Protein AF-M1J3J6-F1 (afdb_monomer_lite)

Sequence (61 aa):
MDCYVYYENRKCVEICGKVVCDKATVEDYGSICEKCANGDKKSCIELYNRFGCWSITGWWL

Structure (mmCIF, N/CA/C/O 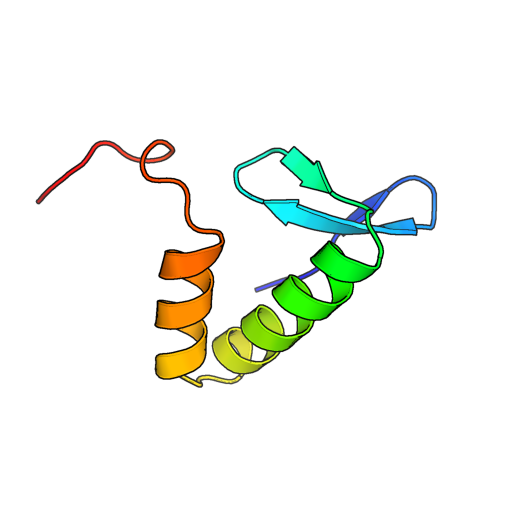backbone):
data_AF-M1J3J6-F1
#
_entry.id   AF-M1J3J6-F1
#
loop_
_atom_site.group_PDB
_atom_site.id
_atom_site.type_symbol
_atom_site.label_atom_id
_atom_site.label_alt_id
_atom_site.label_comp_id
_atom_site.label_asym_id
_atom_site.label_entity_id
_atom_site.label_seq_id
_atom_site.pdbx_PDB_ins_code
_atom_site.Cartn_x
_atom_site.Cartn_y
_atom_site.Cartn_z
_atom_site.occupancy
_atom_site.B_iso_or_equiv
_atom_site.auth_seq_id
_atom_site.auth_comp_id
_atom_site.auth_asym_id
_atom_site.auth_atom_id
_atom_site.pdbx_PDB_model_num
ATOM 1 N N . MET A 1 1 ? -6.235 11.072 -1.439 1.00 60.00 1 MET A N 1
ATOM 2 C CA . MET A 1 1 ? -4.989 10.294 -1.311 1.00 60.00 1 MET A CA 1
ATOM 3 C C . MET A 1 1 ? -5.039 9.259 -2.408 1.00 60.00 1 MET A C 1
ATOM 5 O O . MET A 1 1 ? -5.961 8.454 -2.393 1.00 60.00 1 MET A O 1
ATOM 9 N N . ASP A 1 2 ? -4.147 9.351 -3.389 1.00 80.12 2 ASP A N 1
ATOM 10 C CA . ASP A 1 2 ? -4.148 8.429 -4.522 1.00 80.12 2 ASP A CA 1
ATOM 11 C C . ASP A 1 2 ? -3.334 7.186 -4.166 1.00 80.12 2 ASP A C 1
ATOM 13 O O . ASP A 1 2 ? -2.149 7.272 -3.862 1.00 80.12 2 ASP A O 1
ATOM 17 N N . CYS A 1 3 ? -3.992 6.026 -4.163 1.00 87.62 3 CYS A N 1
ATOM 18 C CA . CYS A 1 3 ? -3.372 4.748 -3.807 1.00 87.62 3 CYS A CA 1
ATOM 19 C C . CYS A 1 3 ? -2.580 4.113 -4.953 1.00 87.62 3 CYS A C 1
ATOM 21 O O . CYS A 1 3 ? -1.854 3.148 -4.730 1.00 87.62 3 CYS A O 1
ATOM 23 N N . TYR A 1 4 ? -2.736 4.624 -6.175 1.00 92.56 4 TYR A N 1
ATOM 24 C CA . TYR A 1 4 ? -2.166 4.034 -7.377 1.00 92.56 4 TYR A CA 1
ATOM 25 C C . TYR A 1 4 ? -1.526 5.092 -8.258 1.00 92.56 4 TYR A C 1
ATOM 27 O O . TYR A 1 4 ? -2.010 6.217 -8.359 1.00 92.56 4 TYR A O 1
ATOM 35 N N . VAL A 1 5 ? -0.489 4.671 -8.969 1.00 92.38 5 VAL A N 1
ATOM 36 C CA . VAL A 1 5 ? 0.179 5.437 -10.017 1.00 92.38 5 VAL A CA 1
ATOM 37 C C . VAL A 1 5 ? 0.137 4.638 -11.314 1.00 92.38 5 VAL A C 1
ATOM 39 O O . VAL A 1 5 ? 0.186 3.407 -11.297 1.00 92.38 5 VAL A O 1
ATOM 42 N N . TYR A 1 6 ? 0.026 5.324 -12.449 1.00 89.38 6 TYR A N 1
ATOM 43 C CA . TYR A 1 6 ? 0.084 4.685 -13.761 1.00 89.38 6 TYR A CA 1
ATOM 44 C C . TYR A 1 6 ? 1.465 4.901 -14.367 1.00 89.38 6 TYR A C 1
ATOM 46 O O . TYR A 1 6 ? 1.855 6.035 -14.633 1.00 89.38 6 TYR A O 1
ATOM 54 N N . TYR A 1 7 ? 2.195 3.811 -14.590 1.00 87.62 7 TYR A N 1
ATOM 55 C CA . TYR A 1 7 ? 3.512 3.827 -15.224 1.00 87.62 7 TYR A CA 1
ATOM 56 C C . TYR A 1 7 ? 3.472 2.931 -16.462 1.00 87.62 7 TYR A C 1
ATOM 58 O O . TYR A 1 7 ? 3.072 1.776 -16.359 1.00 87.62 7 TYR A O 1
ATOM 66 N N . GLU A 1 8 ? 3.810 3.464 -17.641 1.00 87.25 8 GLU A N 1
ATOM 67 C CA . GLU A 1 8 ? 3.772 2.725 -18.922 1.00 87.25 8 GLU A CA 1
ATOM 68 C C . GLU A 1 8 ? 2.442 1.970 -19.169 1.00 87.25 8 GLU A C 1
ATOM 70 O O . GLU A 1 8 ? 2.426 0.805 -19.563 1.00 87.25 8 GLU A O 1
ATOM 75 N N . ASN A 1 9 ? 1.300 2.621 -18.904 1.00 88.62 9 ASN A N 1
ATOM 76 C CA . ASN A 1 9 ? -0.054 2.034 -18.969 1.00 88.62 9 ASN A CA 1
ATOM 77 C C . ASN A 1 9 ? -0.317 0.860 -18.005 1.00 88.62 9 ASN A C 1
ATOM 79 O O . ASN A 1 9 ? -1.304 0.137 -18.158 1.00 88.62 9 ASN A O 1
ATOM 83 N N . ARG A 1 10 ? 0.523 0.673 -16.984 1.00 89.31 10 ARG A N 1
ATOM 84 C CA . ARG A 1 10 ? 0.329 -0.319 -15.922 1.00 89.31 10 ARG A CA 1
ATOM 85 C C . ARG A 1 10 ? -0.071 0.359 -14.620 1.00 89.31 10 ARG A C 1
ATOM 87 O O . ARG A 1 10 ? 0.467 1.402 -14.262 1.00 89.31 10 ARG A O 1
ATOM 94 N N . LYS A 1 11 ? -1.022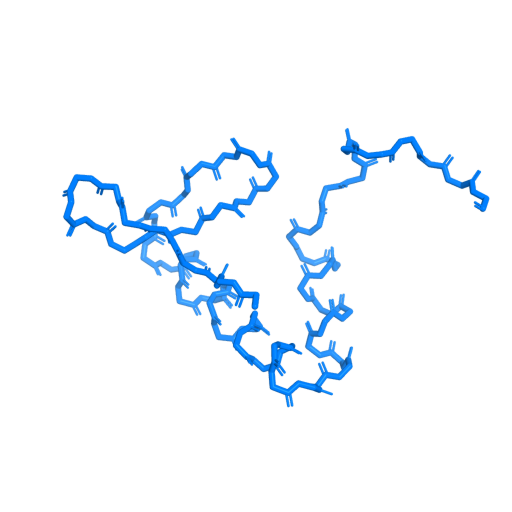 -0.254 -13.913 1.00 91.88 11 LYS A N 1
ATOM 95 C CA . LYS A 1 11 ? -1.441 0.158 -12.570 1.00 91.88 11 LYS A CA 1
ATOM 96 C C . LYS A 1 11 ? -0.392 -0.319 -11.567 1.00 91.88 11 LYS A C 1
ATOM 98 O O . LYS A 1 11 ? -0.171 -1.520 -11.439 1.00 91.88 11 LYS A O 1
ATOM 103 N N . CYS A 1 12 ? 0.240 0.621 -10.886 1.00 94.00 12 CYS A N 1
ATOM 104 C CA . CYS A 1 12 ? 1.314 0.390 -9.931 1.00 94.00 12 CYS A CA 1
ATOM 105 C C . CYS A 1 12 ? 1.008 1.124 -8.621 1.00 94.00 12 CYS A C 1
ATOM 107 O O . CYS A 1 12 ? 0.059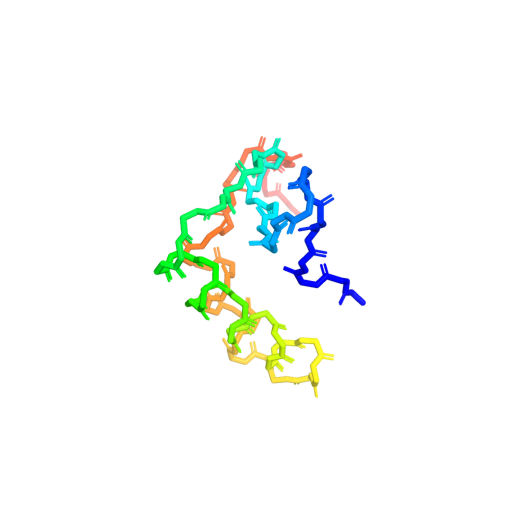 1.906 -8.537 1.00 94.00 12 CYS A O 1
ATOM 109 N N . VAL A 1 13 ? 1.814 0.879 -7.598 1.00 92.56 13 VAL A N 1
ATOM 110 C CA . VAL A 1 13 ? 1.752 1.574 -6.307 1.00 92.56 13 VAL A CA 1
ATOM 111 C C . VAL A 1 13 ? 3.113 2.183 -6.007 1.00 92.56 13 VAL A C 1
ATOM 113 O O . VAL A 1 13 ? 4.142 1.621 -6.386 1.00 92.56 13 VAL A O 1
ATOM 116 N N . GLU A 1 14 ? 3.135 3.336 -5.347 1.00 89.56 14 GLU A N 1
ATOM 117 C CA . GLU A 1 14 ? 4.378 3.910 -4.843 1.00 89.56 14 GLU A CA 1
ATOM 118 C C . GLU A 1 14 ? 4.547 3.525 -3.375 1.00 89.56 14 GLU A C 1
ATOM 120 O O . GLU A 1 14 ? 3.812 3.981 -2.500 1.00 89.56 14 GLU A O 1
ATOM 125 N N . ILE A 1 15 ? 5.529 2.669 -3.104 1.00 88.62 15 ILE A N 1
ATOM 126 C CA . ILE A 1 15 ? 5.884 2.253 -1.751 1.00 88.62 15 ILE A CA 1
ATOM 127 C C . ILE A 1 15 ? 7.241 2.872 -1.446 1.00 88.62 15 ILE A C 1
ATOM 129 O O . ILE A 1 15 ? 8.267 2.474 -1.999 1.00 88.62 15 ILE A O 1
ATOM 133 N N . CYS A 1 16 ? 7.236 3.881 -0.577 1.00 83.94 16 CYS A N 1
ATOM 134 C CA . CYS A 1 16 ? 8.441 4.559 -0.102 1.00 83.94 16 CYS A CA 1
ATOM 135 C C . CYS A 1 16 ? 9.338 5.118 -1.221 1.00 83.94 16 CYS A C 1
ATOM 137 O O . CYS A 1 16 ? 10.553 4.910 -1.215 1.00 83.94 16 CYS A O 1
ATOM 139 N N . GLY A 1 17 ? 8.739 5.789 -2.209 1.00 84.19 17 GLY A N 1
ATOM 140 C CA . GLY A 1 17 ? 9.460 6.356 -3.352 1.00 84.19 17 GLY A CA 1
ATOM 141 C C . GLY A 1 17 ? 9.899 5.331 -4.403 1.00 84.19 17 GLY A C 1
ATOM 142 O O . GLY A 1 17 ? 10.609 5.685 -5.343 1.00 84.19 17 GLY A O 1
ATOM 143 N N . LYS A 1 18 ? 9.498 4.059 -4.272 1.00 88.38 18 LYS A N 1
ATOM 144 C CA . LYS A 1 18 ? 9.687 3.035 -5.306 1.00 88.38 18 LYS A CA 1
ATOM 145 C C . LYS A 1 18 ? 8.356 2.677 -5.945 1.00 88.38 18 LYS A C 1
ATOM 147 O O . LYS A 1 18 ? 7.405 2.318 -5.255 1.00 88.38 18 LYS A O 1
ATOM 152 N N . VAL A 1 19 ? 8.320 2.711 -7.273 1.00 91.81 19 VAL A N 1
ATOM 153 C CA . VAL A 1 19 ? 7.171 2.241 -8.050 1.00 91.81 19 VAL A CA 1
ATOM 154 C C . VAL A 1 19 ? 7.210 0.718 -8.120 1.00 91.81 19 VAL A C 1
ATOM 156 O O . VAL A 1 19 ? 8.166 0.131 -8.628 1.00 91.81 19 VAL A O 1
ATOM 159 N N . VAL A 1 20 ? 6.160 0.078 -7.613 1.00 91.69 20 VAL A N 1
ATOM 160 C CA . VAL A 1 20 ? 5.973 -1.372 -7.645 1.00 91.69 20 VAL A CA 1
ATOM 161 C C . VAL A 1 20 ? 4.743 -1.686 -8.486 1.00 91.69 20 VAL A C 1
ATOM 163 O O . VAL A 1 20 ? 3.629 -1.286 -8.161 1.00 91.69 20 VAL A O 1
ATOM 166 N N . CYS A 1 21 ? 4.954 -2.409 -9.581 1.00 93.56 21 CYS A N 1
ATOM 167 C CA . CYS A 1 21 ? 3.900 -2.822 -10.514 1.00 93.56 21 CYS A CA 1
ATOM 168 C C . CYS A 1 21 ? 3.574 -4.319 -10.411 1.00 93.56 21 CYS A C 1
ATOM 170 O O . CYS A 1 21 ? 2.864 -4.860 -11.259 1.00 93.56 21 CYS A O 1
ATOM 172 N N . ASP A 1 22 ? 4.138 -5.008 -9.416 1.00 93.38 22 ASP A N 1
ATOM 173 C CA . ASP A 1 22 ? 3.830 -6.407 -9.148 1.00 93.38 22 ASP A CA 1
ATOM 174 C C . ASP A 1 22 ? 2.355 -6.554 -8.762 1.00 93.38 22 ASP A C 1
ATOM 176 O O . ASP A 1 22 ? 1.875 -5.877 -7.855 1.00 93.38 22 ASP A O 1
ATOM 180 N N . LYS A 1 23 ? 1.634 -7.443 -9.449 1.00 92.25 23 LYS A N 1
ATOM 181 C CA . LYS A 1 23 ? 0.178 -7.545 -9.317 1.00 92.25 23 LYS A CA 1
ATOM 182 C C . LYS A 1 23 ? -0.253 -7.891 -7.889 1.00 92.25 23 LYS A C 1
ATOM 184 O O . LYS A 1 23 ? -1.189 -7.274 -7.390 1.00 92.25 23 LYS A O 1
ATOM 189 N N . ALA A 1 24 ? 0.431 -8.831 -7.235 1.00 92.62 24 ALA A N 1
ATOM 190 C CA . ALA A 1 24 ? 0.084 -9.244 -5.876 1.00 92.62 24 ALA A CA 1
ATOM 191 C C . ALA A 1 24 ? 0.297 -8.094 -4.884 1.00 92.62 24 ALA A C 1
ATOM 193 O O . ALA A 1 24 ? -0.570 -7.808 -4.060 1.00 92.62 24 ALA A O 1
ATOM 194 N N . THR A 1 25 ? 1.414 -7.379 -5.024 1.00 91.56 25 THR A N 1
ATOM 195 C CA . THR A 1 25 ? 1.721 -6.210 -4.193 1.00 91.56 25 THR A CA 1
ATOM 196 C C . THR A 1 25 ? 0.736 -5.065 -4.432 1.00 91.56 25 THR A C 1
ATOM 198 O O . THR A 1 25 ? 0.279 -4.441 -3.479 1.00 91.56 25 THR A O 1
ATOM 201 N N . VAL A 1 26 ? 0.379 -4.794 -5.692 1.00 93.75 26 VAL A N 1
ATOM 202 C CA . VAL A 1 26 ? -0.568 -3.732 -6.072 1.00 93.75 26 VAL A CA 1
ATOM 203 C C . VAL A 1 26 ? -1.969 -4.004 -5.524 1.00 93.75 26 VAL A C 1
ATOM 205 O O . VAL A 1 26 ? -2.613 -3.078 -5.036 1.00 93.75 26 VAL A O 1
ATOM 208 N N . GLU A 1 27 ? -2.450 -5.247 -5.596 1.00 94.19 27 GLU A N 1
ATOM 209 C CA . GLU A 1 27 ? -3.770 -5.627 -5.074 1.00 94.19 27 GLU A CA 1
ATOM 210 C C . GLU A 1 27 ? -3.827 -5.537 -3.544 1.00 94.19 27 GLU A C 1
ATOM 212 O O . GLU A 1 27 ? -4.772 -4.973 -2.991 1.00 94.19 27 GLU A O 1
ATOM 217 N N . ASP A 1 28 ? -2.801 -6.043 -2.861 1.00 93.00 28 ASP A N 1
ATOM 218 C CA . ASP A 1 28 ? -2.734 -6.065 -1.399 1.00 93.00 28 ASP A CA 1
ATOM 219 C C . ASP A 1 28 ? -2.542 -4.655 -0.815 1.00 93.00 28 ASP A C 1
ATOM 221 O O . ASP A 1 28 ? -3.349 -4.202 0.001 1.00 93.00 28 ASP A O 1
ATOM 225 N N . TYR A 1 29 ? -1.554 -3.899 -1.313 1.00 92.88 29 TYR A N 1
ATOM 226 C CA . TYR A 1 29 ? -1.355 -2.496 -0.933 1.00 92.88 29 TYR A CA 1
ATOM 227 C C . TYR A 1 29 ? -2.587 -1.650 -1.265 1.00 92.88 29 TYR A C 1
ATOM 229 O O . TYR A 1 29 ? -3.070 -0.886 -0.427 1.00 92.88 29 TYR A O 1
ATOM 237 N N . GLY A 1 30 ? -3.114 -1.798 -2.484 1.00 92.25 30 GLY A N 1
ATOM 238 C CA . GLY A 1 30 ? -4.247 -1.028 -2.984 1.00 92.25 30 GLY A CA 1
ATOM 239 C C . GLY A 1 30 ? -5.502 -1.208 -2.140 1.00 92.25 30 GLY A C 1
ATOM 240 O O . GLY A 1 30 ? -6.102 -0.222 -1.722 1.00 92.25 30 GLY A O 1
ATOM 241 N N . SER A 1 31 ? -5.849 -2.456 -1.813 1.00 93.94 31 SER A N 1
ATOM 242 C CA . SER A 1 31 ? -7.018 -2.791 -0.987 1.00 93.94 31 SER A CA 1
ATOM 243 C C . SER A 1 31 ? -6.957 -2.151 0.403 1.00 93.94 31 SER A C 1
ATOM 245 O O . SER A 1 31 ? -7.955 -1.631 0.909 1.00 93.94 31 SER A O 1
ATOM 247 N N . ILE A 1 32 ? -5.778 -2.148 1.030 1.00 93.19 32 ILE A N 1
ATOM 248 C CA . ILE A 1 32 ? -5.588 -1.563 2.364 1.00 93.19 32 ILE A CA 1
ATOM 249 C C . ILE A 1 32 ? -5.569 -0.033 2.276 1.00 93.19 32 ILE A C 1
ATOM 251 O O . ILE A 1 32 ? -6.187 0.646 3.101 1.00 93.19 32 ILE A O 1
ATOM 255 N N . CYS A 1 33 ? -4.913 0.516 1.253 1.00 92.38 33 CYS A N 1
ATOM 256 C CA . CYS A 1 33 ? -4.856 1.952 1.024 1.00 92.38 33 CYS A CA 1
ATOM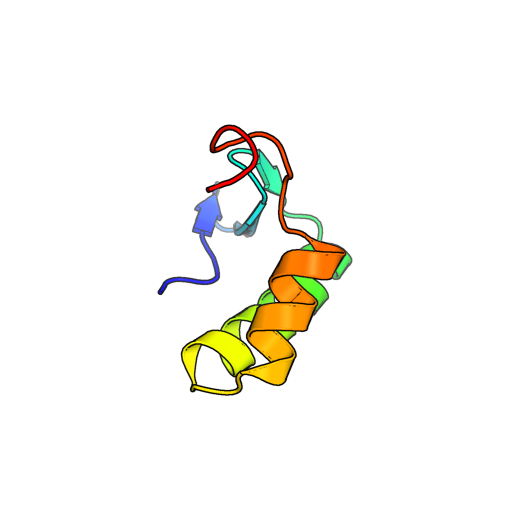 257 C C . CYS A 1 33 ? -6.245 2.541 0.749 1.00 92.38 33 CYS A C 1
ATOM 259 O O . CYS A 1 33 ? -6.594 3.554 1.350 1.00 92.38 33 CYS A O 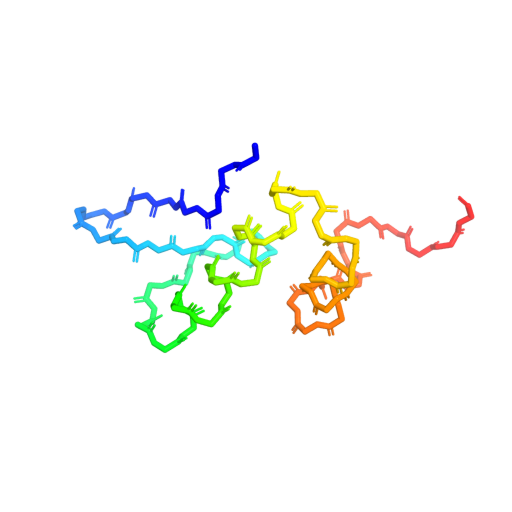1
ATOM 261 N N . GLU A 1 34 ? -7.077 1.895 -0.073 1.00 93.38 34 GLU A N 1
ATOM 262 C CA . GLU A 1 34 ? -8.447 2.349 -0.349 1.00 93.38 34 GLU A CA 1
ATOM 263 C C . GLU A 1 34 ? -9.302 2.383 0.922 1.00 93.38 34 GLU A C 1
ATOM 265 O O . GLU A 1 34 ? -10.027 3.349 1.164 1.00 93.38 34 GLU A O 1
ATOM 270 N N . LYS A 1 35 ? -9.195 1.364 1.783 1.00 92.81 35 LYS A N 1
ATOM 271 C CA . LYS A 1 35 ? -9.891 1.353 3.079 1.00 92.81 35 LYS A CA 1
ATOM 272 C C . LYS A 1 35 ? -9.407 2.477 3.992 1.00 92.81 35 LYS A C 1
ATOM 274 O O . LYS A 1 35 ? -10.231 3.163 4.596 1.00 92.81 35 LYS A O 1
ATOM 279 N N . CYS A 1 36 ? -8.094 2.698 4.053 1.00 89.94 36 CYS A N 1
ATOM 280 C CA . CYS A 1 36 ? -7.520 3.814 4.799 1.00 89.94 36 CYS A CA 1
ATOM 281 C C . CYS A 1 36 ? -8.016 5.170 4.266 1.00 89.94 36 CYS A C 1
ATOM 283 O O . CYS A 1 36 ? -8.469 6.012 5.041 1.00 89.94 36 CYS A O 1
ATOM 285 N N . ALA A 1 37 ? -8.009 5.360 2.944 1.00 89.00 37 ALA A N 1
ATOM 286 C CA . ALA A 1 37 ? -8.484 6.574 2.283 1.00 89.00 37 ALA A CA 1
ATOM 287 C C . ALA A 1 37 ? -9.984 6.827 2.521 1.00 89.00 37 ALA A C 1
ATOM 289 O O . ALA A 1 37 ? -10.400 7.980 2.620 1.00 89.00 37 ALA A O 1
ATOM 290 N N . ASN A 1 38 ? -10.775 5.762 2.686 1.00 91.75 38 ASN A N 1
ATOM 291 C CA . ASN A 1 38 ? -12.192 5.820 3.059 1.00 91.75 38 ASN A CA 1
ATOM 292 C C . ASN A 1 38 ? -12.438 6.020 4.570 1.00 91.75 38 ASN A C 1
ATOM 294 O O . ASN A 1 38 ? -13.588 6.031 5.008 1.00 91.75 38 ASN A O 1
ATOM 298 N N . GLY A 1 39 ? -11.386 6.200 5.375 1.00 88.38 39 GLY A N 1
ATOM 299 C CA . GLY A 1 39 ? -11.484 6.541 6.797 1.00 88.38 39 GLY A CA 1
ATOM 300 C C . GLY A 1 39 ? -11.355 5.364 7.769 1.00 88.38 39 GLY A C 1
ATOM 301 O O . GLY A 1 39 ? -11.525 5.559 8.978 1.00 88.38 39 GLY A O 1
ATOM 302 N N . ASP A 1 40 ? -11.024 4.157 7.298 1.00 92.00 40 ASP A N 1
ATOM 303 C CA . ASP A 1 40 ? -10.758 3.022 8.183 1.00 92.00 40 ASP A CA 1
ATOM 304 C C . ASP A 1 40 ? -9.376 3.148 8.844 1.00 92.00 40 ASP A C 1
ATOM 306 O O . ASP A 1 40 ? -8.327 2.842 8.271 1.00 92.00 40 ASP A O 1
ATOM 310 N N . LYS A 1 41 ? -9.376 3.595 10.104 1.00 90.25 41 LYS A N 1
ATOM 311 C CA . LYS A 1 41 ? -8.146 3.830 10.878 1.00 90.25 41 LYS A CA 1
ATOM 312 C C . LYS A 1 41 ? -7.296 2.571 11.061 1.00 90.25 41 LYS A C 1
ATOM 314 O O . LYS A 1 41 ? -6.075 2.677 11.137 1.00 90.25 41 LYS A O 1
ATOM 319 N N . LYS A 1 42 ? -7.918 1.389 11.145 1.00 92.94 42 LYS A N 1
ATOM 320 C CA . LYS A 1 42 ? -7.191 0.121 11.309 1.00 92.94 42 LYS A CA 1
ATOM 321 C C . LYS A 1 42 ? -6.386 -0.203 10.057 1.00 92.94 42 LYS A C 1
ATOM 323 O O . LYS A 1 42 ? -5.214 -0.536 10.173 1.00 92.94 42 LYS A O 1
ATOM 328 N N . SER A 1 43 ? -6.984 -0.007 8.889 1.00 91.25 43 SER A N 1
ATOM 329 C CA . SER A 1 43 ? -6.340 -0.186 7.592 1.00 91.25 43 SER A CA 1
ATOM 330 C C . SER A 1 43 ? -5.202 0.810 7.405 1.00 91.25 43 SER A C 1
ATOM 332 O O . SER A 1 43 ? -4.169 0.437 6.873 1.00 91.25 43 SER A O 1
ATOM 334 N N . CYS A 1 44 ? -5.316 2.048 7.902 1.00 87.81 44 CYS A N 1
ATOM 335 C CA . CYS A 1 44 ? -4.188 2.987 7.881 1.00 87.81 44 CYS A CA 1
ATOM 336 C C . CYS A 1 44 ? -2.995 2.504 8.719 1.00 87.81 44 CYS A C 1
ATOM 338 O O . CYS A 1 44 ? -1.850 2.583 8.274 1.00 87.81 44 CYS A O 1
ATOM 340 N N . ILE A 1 45 ? -3.257 1.985 9.923 1.00 90.94 45 ILE A N 1
ATOM 341 C CA . ILE A 1 45 ? -2.216 1.412 10.787 1.00 90.94 45 ILE A CA 1
ATOM 342 C C . ILE A 1 45 ? -1.614 0.164 10.131 1.00 90.94 45 ILE A C 1
ATOM 344 O O . ILE A 1 45 ? -0.400 -0.006 10.135 1.00 90.94 45 ILE A O 1
ATOM 348 N N . GLU A 1 46 ? -2.444 -0.689 9.532 1.00 92.19 46 GLU A N 1
ATOM 349 C CA . GLU A 1 46 ? -1.988 -1.869 8.798 1.00 92.19 46 GLU A CA 1
ATOM 350 C C . GLU A 1 46 ? -1.120 -1.490 7.593 1.00 92.19 46 GLU A C 1
ATOM 352 O O . GLU A 1 46 ? -0.037 -2.050 7.425 1.00 92.19 46 GLU A O 1
ATOM 357 N N . LEU A 1 47 ? -1.544 -0.502 6.800 1.00 90.00 47 LEU A N 1
ATOM 358 C CA . LEU A 1 47 ? -0.791 0.010 5.657 1.00 90.00 47 LEU A CA 1
ATOM 359 C C . LEU A 1 47 ? 0.595 0.481 6.096 1.00 90.00 47 LEU A C 1
ATOM 361 O O . LEU A 1 47 ? 1.599 0.105 5.494 1.00 90.00 47 LEU A O 1
ATOM 365 N N . TYR A 1 48 ? 0.650 1.258 7.179 1.00 87.50 48 TYR A N 1
ATOM 366 C CA . TYR A 1 48 ? 1.902 1.742 7.748 1.00 87.50 48 TYR A CA 1
ATOM 367 C C . TYR A 1 48 ? 2.772 0.605 8.301 1.00 87.50 48 TYR A C 1
ATOM 369 O O . TYR A 1 48 ? 3.971 0.576 8.054 1.00 87.50 48 TYR A O 1
ATOM 377 N N . ASN A 1 49 ? 2.192 -0.368 8.999 1.00 88.50 49 ASN A N 1
ATOM 378 C CA . ASN A 1 49 ? 2.954 -1.478 9.573 1.00 88.50 49 ASN A CA 1
ATOM 379 C C . ASN A 1 49 ? 3.534 -2.417 8.509 1.00 88.50 49 ASN A C 1
ATOM 381 O O . ASN A 1 49 ? 4.610 -2.975 8.708 1.00 88.50 49 ASN A O 1
ATOM 385 N N . ARG A 1 50 ? 2.812 -2.625 7.403 1.00 88.31 50 ARG A N 1
ATOM 386 C CA . ARG A 1 50 ? 3.211 -3.560 6.342 1.00 88.31 50 ARG A CA 1
ATOM 387 C C . ARG A 1 50 ? 4.101 -2.911 5.288 1.00 88.31 50 ARG A C 1
ATOM 389 O O . ARG A 1 50 ? 5.032 -3.549 4.807 1.00 88.31 50 ARG A O 1
ATOM 396 N N . PHE A 1 51 ? 3.805 -1.664 4.926 1.00 88.31 51 PHE A N 1
ATOM 397 C CA . PHE A 1 51 ? 4.420 -0.975 3.788 1.00 88.31 51 PHE A CA 1
ATOM 398 C C . PHE A 1 51 ? 5.028 0.382 4.146 1.00 88.31 51 PHE A C 1
ATOM 400 O O . PHE A 1 51 ? 5.648 1.016 3.294 1.00 88.31 51 PHE A O 1
ATOM 407 N N . GLY A 1 52 ? 4.848 0.859 5.378 1.00 79.56 52 GLY A N 1
ATOM 408 C CA . GLY A 1 52 ? 5.462 2.094 5.842 1.00 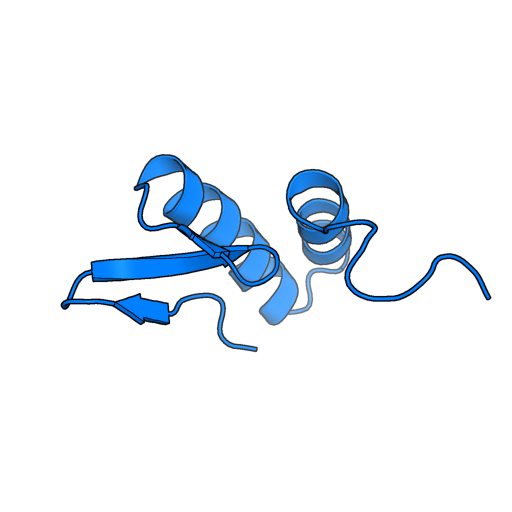79.56 52 GLY A CA 1
ATOM 409 C C . GLY A 1 52 ? 6.968 1.921 5.992 1.00 79.56 52 GLY A C 1
ATOM 410 O O . GLY A 1 52 ? 7.450 0.981 6.620 1.00 79.56 52 GLY A O 1
ATOM 411 N N . CYS A 1 53 ? 7.731 2.855 5.435 1.00 76.06 53 CYS A N 1
ATOM 412 C CA . CYS A 1 53 ? 9.171 2.876 5.633 1.00 76.06 53 CYS A CA 1
ATOM 413 C C . CYS A 1 53 ? 9.536 3.739 6.830 1.00 76.06 53 CYS A C 1
ATOM 415 O O . CYS A 1 53 ? 9.162 4.906 6.916 1.00 76.06 53 CYS A O 1
ATOM 417 N N . TRP A 1 54 ? 10.353 3.175 7.718 1.00 56.56 54 TRP A N 1
ATOM 418 C CA . TRP A 1 54 ? 10.890 3.850 8.902 1.00 56.56 54 TRP A CA 1
ATOM 419 C C . TRP A 1 54 ? 11.901 4.970 8.574 1.00 56.56 54 TRP A C 1
ATOM 421 O O . TRP A 1 54 ? 12.466 5.555 9.491 1.00 56.56 54 TRP A O 1
ATOM 431 N N . SER A 1 55 ? 12.147 5.282 7.291 1.00 45.22 55 SER A N 1
ATOM 432 C CA . SER A 1 55 ? 13.288 6.105 6.863 1.00 45.22 55 SER A CA 1
ATOM 433 C C . SER A 1 55 ? 12.998 7.253 5.881 1.00 45.22 55 SER A C 1
ATOM 435 O O . SER A 1 55 ? 13.944 7.732 5.264 1.00 45.22 55 SER A O 1
ATOM 437 N N . ILE A 1 56 ? 11.755 7.722 5.705 1.00 42.56 56 ILE A N 1
ATOM 438 C CA . ILE A 1 56 ? 11.494 8.959 4.915 1.00 42.56 56 ILE A CA 1
ATOM 439 C C . ILE A 1 56 ? 11.257 10.188 5.802 1.00 42.56 56 ILE A C 1
ATOM 441 O O . ILE A 1 56 ? 11.377 11.323 5.352 1.00 42.56 56 ILE A O 1
ATOM 445 N N . THR A 1 57 ? 11.085 9.993 7.103 1.00 42.19 57 THR A N 1
ATOM 446 C CA . THR A 1 57 ? 11.212 11.061 8.093 1.00 42.19 57 THR A CA 1
ATOM 447 C C . THR A 1 57 ? 11.910 10.473 9.303 1.00 42.19 57 THR A C 1
ATOM 449 O O . THR A 1 57 ? 11.502 9.415 9.781 1.00 42.19 57 THR A O 1
ATOM 452 N N . GLY A 1 58 ? 12.979 11.123 9.764 1.00 30.50 58 GLY A N 1
ATOM 453 C CA . GLY A 1 58 ? 13.668 10.757 10.993 1.00 30.50 58 GLY A CA 1
ATOM 454 C C . GLY A 1 58 ? 12.674 10.464 12.116 1.00 30.50 58 GLY A C 1
ATOM 455 O O . GLY A 1 58 ? 11.821 11.274 12.450 1.00 30.50 58 GLY A O 1
ATOM 456 N N . TRP A 1 59 ? 12.768 9.245 12.614 1.00 30.62 59 TRP A N 1
ATOM 457 C CA . TRP A 1 59 ? 12.409 8.783 13.943 1.00 30.62 59 TRP A CA 1
ATOM 458 C C . TRP A 1 59 ? 12.179 9.870 15.028 1.00 30.62 59 TRP A C 1
ATOM 460 O O . TRP A 1 59 ? 13.065 10.674 15.293 1.00 30.62 59 TRP A O 1
ATOM 470 N N . TRP A 1 60 ? 11.025 9.744 15.704 1.00 37.47 60 TRP A N 1
ATOM 471 C CA . TRP A 1 60 ? 10.638 10.204 17.056 1.00 37.47 60 TRP A CA 1
ATOM 472 C C . TRP A 1 60 ? 10.720 11.702 17.401 1.00 37.47 60 TRP A C 1
ATOM 474 O O . TRP A 1 60 ? 11.782 12.193 17.776 1.00 37.47 60 TRP A O 1
ATOM 484 N N . LEU A 1 61 ? 9.554 12.370 17.408 1.00 35.03 61 LEU A N 1
ATOM 485 C CA . LEU A 1 61 ? 8.953 13.155 18.512 1.00 35.03 61 LEU A CA 1
ATOM 486 C C . LEU A 1 61 ? 7.656 13.832 18.044 1.00 35.03 61 LEU A C 1
ATOM 488 O O . LEU A 1 61 ? 7.674 14.455 16.961 1.00 35.03 61 LEU A O 1
#

Secondary structure (DSSP, 8-state):
----EEETTEEEEEETTEEE--HHHHHHHHHHHHHHHTT-HHHHHHHHHHH--TTSS-S--

pLDDT: mean 82.97, std 17.71, range [30.5, 94.19]

Organism: NCBI:txid1028567

Radius of gyration: 12.04 Å; chains: 1; bounding box: 26×22×38 Å

Foldseek 3Di:
DDQWDADPNATWGQQPNDTGRPPVCSVVLVVLVVCVVVPNPVSVVVNCVPRNDCPPDDDDD